Protein AF-A0A161XB24-F1 (afdb_monomer)

Foldseek 3Di:
DDQLVVLCVVVVHDLCVVCVQLVHDSVVSVCCNVPNDDPVCVSVVVSSVVVSVVVVVVVVVVPPDPPDD

Solvent-accessible surface area (backbone atoms only — not comparable to full-atom values): 4152 Å² total; per-residue (Å²): 131,80,53,62,53,55,53,38,56,74,69,70,46,55,56,60,54,47,12,60,76,68,73,53,49,43,68,56,44,55,45,32,53,74,72,46,82,46,86,95,36,48,69,56,50,51,47,53,54,51,52,52,53,53,55,51,52,57,61,54,63,75,64,58,77,78,77,77,129

Secondary structure (DSSP, 8-state):
---HHHHHHHTT--HHHHHHHTTS-HHHHHHHHHH---GGGHHHHHHHHHHHHHHHHHHHHTTS-----

Structure (mmCIF, N/CA/C/O backbone):
data_AF-A0A161XB24-F1
#
_entry.id   AF-A0A161XB24-F1
#
loop_
_atom_site.group_PDB
_atom_site.id
_atom_site.type_symbol
_atom_site.label_atom_id
_atom_site.label_alt_id
_atom_site.label_comp_id
_atom_site.label_asym_id
_atom_site.label_entity_id
_atom_site.label_seq_id
_atom_site.pdbx_PDB_ins_code
_atom_site.Cartn_x
_atom_site.Cartn_y
_atom_site.Cartn_z
_atom_site.occupancy
_atom_site.B_iso_or_equiv
_atom_site.auth_seq_id
_atom_site.auth_comp_id
_atom_site.auth_asym_id
_atom_site.auth_atom_id
_atom_site.pdbx_PDB_model_num
ATOM 1 N N . MET A 1 1 ? 13.378 3.706 0.601 1.00 67.25 1 MET A N 1
ATOM 2 C CA . MET A 1 1 ? 11.947 3.613 0.961 1.00 67.25 1 MET A CA 1
ATOM 3 C C . MET A 1 1 ? 11.748 2.279 1.666 1.00 67.25 1 MET A C 1
ATOM 5 O O . MET A 1 1 ? 12.542 1.388 1.403 1.00 67.25 1 MET A O 1
ATOM 9 N N . LEU A 1 2 ? 10.799 2.159 2.599 1.00 76.00 2 LEU A N 1
ATOM 10 C CA . LEU A 1 2 ? 10.479 0.852 3.196 1.00 76.00 2 LEU A CA 1
ATOM 11 C C . LEU A 1 2 ? 9.868 -0.073 2.137 1.00 76.00 2 LEU A C 1
ATOM 13 O O . LEU A 1 2 ? 9.215 0.415 1.212 1.00 76.00 2 LEU A O 1
ATOM 17 N N . GLU A 1 3 ? 10.039 -1.381 2.300 1.00 91.19 3 GLU A N 1
ATOM 18 C CA . GLU A 1 3 ? 9.430 -2.363 1.399 1.00 91.19 3 GLU A CA 1
ATOM 19 C C . GLU A 1 3 ? 7.892 -2.376 1.554 1.00 91.19 3 GLU A C 1
ATOM 2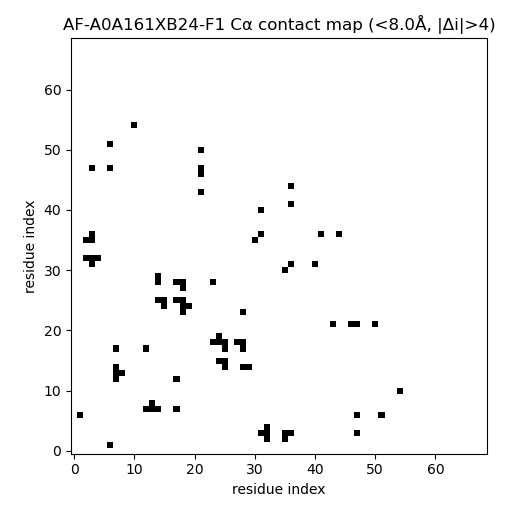1 O O . GLU A 1 3 ? 7.389 -2.154 2.663 1.00 91.19 3 GLU A O 1
ATOM 26 N N . PRO A 1 4 ? 7.108 -2.674 0.495 1.00 92.44 4 PRO A N 1
ATOM 27 C CA . PRO A 1 4 ? 5.638 -2.663 0.543 1.00 92.44 4 PRO A CA 1
ATOM 28 C C . PRO A 1 4 ? 5.056 -3.465 1.718 1.00 92.44 4 PRO A C 1
ATOM 30 O O . PRO A 1 4 ? 4.123 -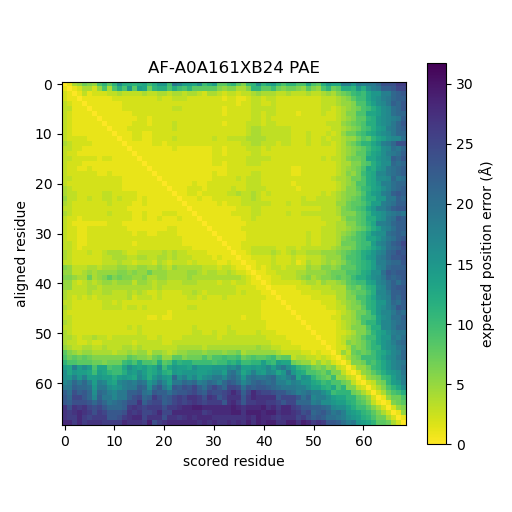3.018 2.394 1.00 92.44 4 PRO A O 1
ATOM 33 N N . THR A 1 5 ? 5.652 -4.627 2.002 1.00 94.88 5 THR A N 1
ATOM 34 C CA . THR A 1 5 ? 5.268 -5.502 3.117 1.00 94.88 5 THR A CA 1
ATOM 35 C C . THR A 1 5 ? 5.502 -4.825 4.464 1.00 94.88 5 THR A C 1
ATOM 37 O O . THR A 1 5 ? 4.638 -4.869 5.338 1.00 94.88 5 THR A O 1
ATOM 40 N N . GLU A 1 6 ? 6.642 -4.158 4.643 1.00 93.06 6 GLU A N 1
ATOM 41 C CA . GLU A 1 6 ? 6.977 -3.466 5.889 1.00 93.06 6 GLU A CA 1
ATOM 42 C C . GLU A 1 6 ? 6.034 -2.292 6.149 1.00 93.06 6 GLU A C 1
ATOM 44 O O . GLU A 1 6 ? 5.610 -2.090 7.287 1.00 93.06 6 GLU A O 1
ATOM 49 N N . ILE A 1 7 ? 5.671 -1.543 5.102 1.00 92.00 7 ILE A N 1
ATOM 50 C CA . ILE A 1 7 ? 4.737 -0.416 5.209 1.00 92.00 7 ILE A CA 1
ATOM 51 C C . ILE A 1 7 ? 3.384 -0.907 5.724 1.00 92.00 7 ILE A C 1
ATOM 53 O O . ILE A 1 7 ? 2.870 -0.381 6.715 1.00 92.00 7 ILE A O 1
ATOM 57 N N . ARG A 1 8 ? 2.833 -1.958 5.105 1.00 94.25 8 ARG A N 1
ATOM 58 C CA . ARG A 1 8 ? 1.555 -2.536 5.534 1.00 94.25 8 ARG A CA 1
ATOM 59 C C . ARG A 1 8 ? 1.624 -3.066 6.967 1.00 94.25 8 ARG A C 1
ATOM 61 O O . ARG A 1 8 ? 0.713 -2.824 7.757 1.00 94.25 8 ARG A O 1
ATOM 68 N N . MET A 1 9 ? 2.691 -3.791 7.305 1.00 93.19 9 MET A N 1
ATOM 69 C CA . MET A 1 9 ? 2.857 -4.372 8.639 1.00 93.19 9 MET A CA 1
ATOM 70 C C . MET A 1 9 ? 2.981 -3.290 9.719 1.00 93.19 9 MET A C 1
ATOM 72 O O . MET A 1 9 ? 2.377 -3.431 10.781 1.00 93.19 9 MET A O 1
ATOM 76 N N . LYS A 1 10 ? 3.682 -2.180 9.444 1.00 90.75 10 LYS A N 1
ATOM 77 C CA . LYS A 1 10 ? 3.747 -1.021 10.353 1.00 90.75 10 LYS A CA 1
ATOM 78 C C . LYS A 1 10 ? 2.384 -0.372 10.567 1.00 90.75 10 LYS A C 1
ATOM 80 O O . LYS A 1 10 ? 2.061 -0.021 11.697 1.00 90.75 10 LYS A O 1
ATOM 85 N N . ALA A 1 11 ? 1.574 -0.284 9.515 1.00 90.12 11 ALA A N 1
ATOM 86 C CA . ALA A 1 11 ? 0.198 0.197 9.599 1.00 90.12 11 ALA A CA 1
ATOM 87 C C . ALA A 1 11 ? -0.772 -0.804 10.252 1.00 90.12 11 ALA A C 1
ATOM 89 O O . ALA A 1 11 ? -1.937 -0.479 10.459 1.00 90.12 11 ALA A O 1
ATOM 90 N N . LYS A 1 12 ? -0.308 -2.020 10.583 1.00 93.62 12 LYS A N 1
ATOM 91 C CA . LYS A 1 12 ? -1.112 -3.106 11.168 1.00 93.62 12 LYS A CA 1
ATOM 92 C C . LYS A 1 12 ? -2.345 -3.461 10.329 1.00 93.62 12 LYS A C 1
ATOM 94 O O . LYS A 1 12 ? -3.372 -3.853 10.872 1.00 93.62 12 LYS A O 1
ATOM 99 N N . LEU A 1 13 ? -2.225 -3.353 9.006 1.00 94.75 13 LEU A N 1
ATOM 100 C CA . LEU A 1 13 ? -3.301 -3.666 8.071 1.00 94.75 13 LEU A CA 1
ATOM 101 C C . LEU A 1 13 ? -3.132 -5.064 7.466 1.00 94.75 13 LEU A C 1
ATOM 103 O O . LEU A 1 13 ? -2.027 -5.540 7.172 1.00 94.75 13 LEU A O 1
ATOM 107 N N . THR A 1 14 ? -4.255 -5.716 7.195 1.00 97.06 14 THR A N 1
ATOM 108 C CA . THR A 1 14 ? -4.315 -6.835 6.252 1.00 97.06 14 THR A CA 1
ATOM 109 C C . THR A 1 14 ? -4.103 -6.333 4.820 1.00 97.06 14 THR A C 1
ATOM 111 O O . THR A 1 14 ? -4.257 -5.147 4.520 1.00 97.06 14 THR A O 1
ATOM 114 N N . GLN A 1 15 ? -3.767 -7.230 3.886 1.00 97.25 15 GLN A N 1
ATOM 115 C CA . GLN A 1 15 ? -3.638 -6.846 2.472 1.00 97.25 15 GLN A CA 1
ATOM 116 C C . GLN A 1 15 ? -4.948 -6.284 1.904 1.00 97.25 15 GLN A C 1
ATOM 118 O O . GLN A 1 15 ? -4.923 -5.408 1.045 1.00 97.25 15 GLN A O 1
ATOM 123 N N . LEU A 1 16 ? -6.093 -6.777 2.388 1.00 97.88 16 LEU A N 1
ATOM 124 C CA . LEU A 1 16 ? -7.405 -6.301 1.965 1.00 97.88 16 LEU A CA 1
ATOM 125 C C . LEU A 1 16 ? -7.676 -4.873 2.450 1.00 97.88 16 LEU A C 1
ATOM 127 O O . LEU A 1 16 ? -8.190 -4.058 1.689 1.00 97.88 16 LEU A O 1
ATOM 131 N N . GLU A 1 17 ? -7.330 -4.554 3.695 1.00 97.19 17 GLU A N 1
ATOM 132 C CA . GLU A 1 17 ? -7.500 -3.203 4.241 1.00 97.19 17 GLU A CA 1
ATOM 133 C C . GLU A 1 17 ? -6.553 -2.207 3.576 1.00 97.19 17 GLU A C 1
ATOM 135 O O . GLU A 1 17 ? -6.982 -1.120 3.200 1.00 97.19 17 GLU A O 1
ATOM 140 N N . MET A 1 18 ? -5.303 -2.609 3.332 1.00 96.19 18 MET A N 1
ATOM 141 C CA . MET A 1 18 ? -4.351 -1.789 2.584 1.00 96.19 18 MET A CA 1
ATOM 142 C C . MET A 1 18 ? -4.846 -1.516 1.159 1.00 96.19 18 MET A C 1
ATOM 144 O O . MET A 1 18 ? -4.796 -0.388 0.679 1.00 96.19 18 MET A O 1
ATOM 148 N N . ALA A 1 19 ? -5.401 -2.531 0.491 1.00 96.75 19 ALA A N 1
ATOM 149 C CA . ALA A 1 19 ? -5.986 -2.373 -0.836 1.00 96.75 19 ALA A CA 1
ATOM 150 C C . ALA A 1 19 ? -7.134 -1.354 -0.842 1.00 96.75 19 ALA A C 1
ATOM 152 O O . ALA A 1 19 ? -7.209 -0.521 -1.744 1.00 96.75 19 ALA A O 1
ATOM 153 N N . ARG A 1 20 ? -7.995 -1.383 0.185 1.00 96.19 20 ARG A N 1
ATOM 154 C CA . ARG A 1 20 ? -9.081 -0.407 0.356 1.00 96.19 20 ARG A CA 1
ATOM 155 C C . ARG A 1 20 ? -8.546 1.003 0.596 1.00 96.19 20 ARG A C 1
ATOM 157 O O . ARG A 1 20 ? -9.036 1.925 -0.045 1.00 96.19 20 ARG A O 1
ATOM 164 N N . ALA A 1 21 ? -7.539 1.157 1.455 1.00 94.38 21 ALA A N 1
ATOM 165 C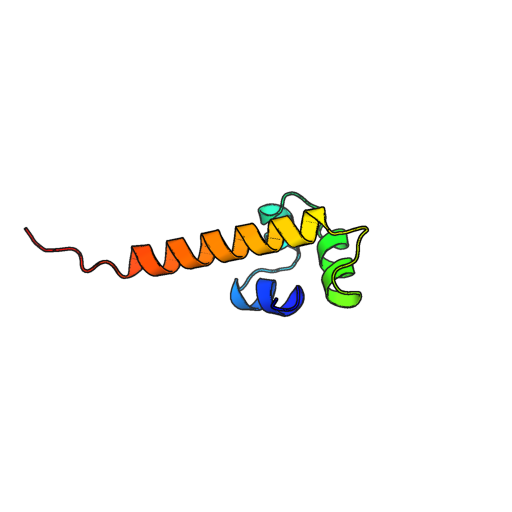 CA . ALA A 1 21 ? -6.917 2.450 1.742 1.00 94.38 21 ALA A CA 1
ATOM 166 C C . ALA A 1 21 ? -6.286 3.080 0.490 1.00 94.38 21 ALA A C 1
ATOM 168 O O . ALA A 1 21 ? -6.399 4.281 0.272 1.00 94.38 21 ALA A O 1
ATOM 169 N N . LEU A 1 22 ? -5.671 2.261 -0.366 1.00 94.50 22 LEU A N 1
ATOM 170 C CA . LEU A 1 22 ? -5.001 2.725 -1.583 1.00 94.50 22 LEU A CA 1
ATOM 171 C C . LEU A 1 22 ? -5.895 2.736 -2.831 1.00 94.50 22 LEU A C 1
ATOM 173 O O . LEU A 1 22 ? -5.422 3.073 -3.915 1.00 94.50 22 LEU A O 1
ATOM 177 N N . GLY A 1 23 ? -7.163 2.333 -2.714 1.00 95.12 23 GLY A N 1
ATOM 178 C CA . GLY A 1 23 ? -8.090 2.286 -3.846 1.00 95.12 23 GLY A CA 1
ATOM 179 C C . GLY A 1 23 ? -7.689 1.286 -4.938 1.00 95.12 23 GLY A C 1
ATOM 180 O O . GLY A 1 23 ? -7.849 1.568 -6.124 1.00 95.12 23 GLY A O 1
ATOM 181 N N . CYS A 1 24 ? -7.157 0.118 -4.566 1.00 94.75 24 CYS A N 1
ATOM 182 C CA . CYS A 1 24 ? -6.750 -0.923 -5.513 1.00 94.75 24 CYS A CA 1
ATOM 183 C C . CYS A 1 24 ? -7.255 -2.322 -5.112 1.00 94.75 24 CYS A C 1
ATOM 185 O O . CYS A 1 24 ? -7.999 -2.493 -4.149 1.00 94.75 24 CYS A O 1
ATOM 187 N N . SER A 1 25 ? -6.885 -3.349 -5.885 1.00 96.31 25 SER A N 1
ATOM 188 C CA . SER A 1 25 ? -7.249 -4.739 -5.578 1.00 96.31 25 SER A CA 1
ATOM 189 C C . SER A 1 25 ? -6.274 -5.379 -4.585 1.00 96.31 25 SER A C 1
ATOM 191 O O . SER A 1 25 ? -5.075 -5.100 -4.612 1.00 96.31 25 SER A O 1
ATOM 193 N N . 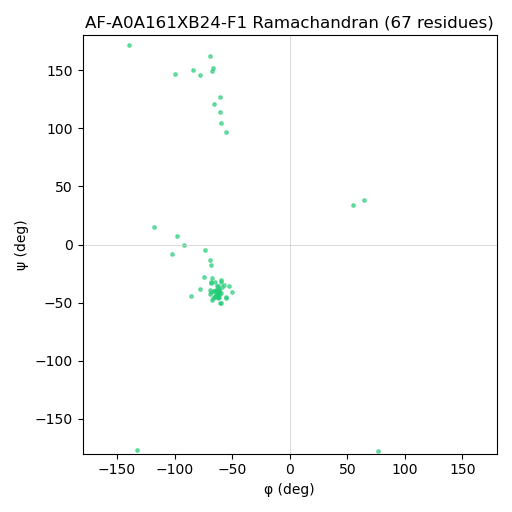GLN A 1 26 ? -6.749 -6.327 -3.772 1.00 97.19 26 GLN A N 1
ATOM 194 C CA . GLN A 1 26 ? -5.879 -7.109 -2.880 1.00 97.19 26 GLN A CA 1
ATOM 195 C C . GLN A 1 26 ? -4.811 -7.901 -3.659 1.00 97.19 26 GLN A C 1
ATOM 197 O O . GLN A 1 26 ? -3.684 -8.044 -3.189 1.00 97.19 26 GLN A O 1
ATOM 202 N N . SER A 1 27 ? -5.108 -8.329 -4.891 1.00 95.94 27 SER A N 1
ATOM 203 C CA . SER A 1 27 ? -4.112 -8.931 -5.786 1.00 95.94 27 SER A CA 1
ATOM 204 C C . SER A 1 27 ? -2.998 -7.968 -6.202 1.00 95.94 27 SER A C 1
ATOM 206 O O . SER A 1 27 ? -1.866 -8.413 -6.386 1.00 95.94 27 SER A O 1
ATOM 208 N N . CYS A 1 28 ? -3.276 -6.663 -6.331 1.00 94.31 28 CYS A N 1
ATOM 209 C CA . CYS A 1 28 ? -2.233 -5.667 -6.588 1.00 94.31 28 CYS A CA 1
ATOM 210 C C . CYS A 1 28 ? -1.273 -5.579 -5.400 1.00 94.31 28 CYS A C 1
ATOM 212 O O . CYS A 1 28 ? -0.065 -5.630 -5.611 1.00 94.31 28 CYS A O 1
ATOM 214 N N . ILE A 1 29 ? -1.810 -5.534 -4.174 1.00 96.75 29 ILE A N 1
ATOM 215 C CA . ILE A 1 29 ? -1.019 -5.530 -2.934 1.00 96.75 29 ILE A CA 1
ATOM 216 C C . ILE A 1 29 ? -0.155 -6.789 -2.840 1.00 96.75 29 ILE A C 1
ATOM 218 O O . ILE A 1 29 ? 1.058 -6.701 -2.684 1.00 96.75 29 ILE A O 1
ATOM 222 N N . SER A 1 30 ? -0.753 -7.968 -3.025 1.00 96.75 30 SER A N 1
ATOM 223 C CA . SER A 1 30 ? -0.009 -9.231 -2.986 1.00 96.75 30 SER A CA 1
ATOM 224 C C . SER A 1 30 ? 1.110 -9.294 -4.029 1.00 96.75 30 SER A C 1
ATOM 226 O O . SER A 1 30 ? 2.164 -9.860 -3.745 1.00 96.75 30 SER A O 1
ATOM 228 N N . ARG A 1 31 ? 0.902 -8.727 -5.225 1.00 95.19 31 ARG A N 1
ATOM 229 C CA . ARG A 1 31 ? 1.923 -8.696 -6.276 1.00 95.19 31 ARG A CA 1
ATOM 230 C C . ARG A 1 31 ? 3.096 -7.799 -5.889 1.00 95.19 31 ARG A C 1
ATOM 232 O O . ARG A 1 31 ? 4.226 -8.253 -5.992 1.00 95.19 31 ARG A O 1
ATOM 239 N N . VAL A 1 32 ? 2.843 -6.578 -5.413 1.00 95.25 32 VAL A N 1
ATOM 240 C CA . VAL A 1 32 ? 3.940 -5.677 -5.011 1.00 95.25 32 VAL A CA 1
ATOM 241 C C . VAL A 1 32 ? 4.671 -6.160 -3.764 1.00 95.25 32 VAL A C 1
ATOM 243 O O . VAL A 1 32 ? 5.874 -5.987 -3.674 1.00 95.25 32 VAL 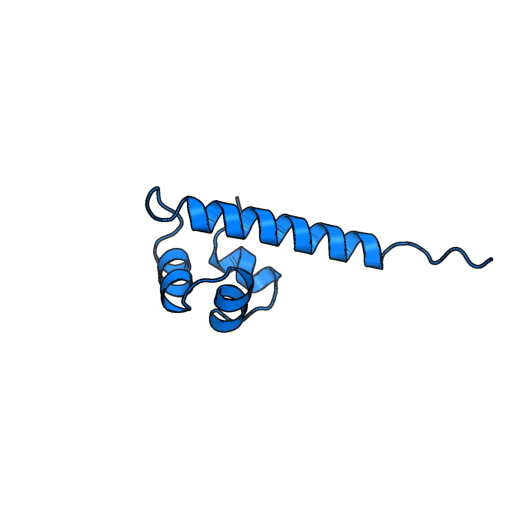A O 1
ATOM 246 N N . GLU A 1 33 ? 3.994 -6.827 -2.828 1.00 95.31 33 GLU A N 1
ATOM 247 C CA . GLU A 1 33 ? 4.658 -7.409 -1.651 1.00 95.31 33 GLU A CA 1
ATOM 248 C C . GLU A 1 33 ? 5.596 -8.564 -1.996 1.00 95.31 33 GLU A C 1
ATOM 250 O O . GLU A 1 33 ? 6.571 -8.798 -1.284 1.00 95.31 33 GLU A O 1
ATOM 255 N N . ARG A 1 34 ? 5.300 -9.293 -3.075 1.00 94.81 34 ARG A N 1
ATOM 256 C CA . ARG A 1 34 ? 6.136 -10.395 -3.551 1.00 94.81 34 ARG A CA 1
ATOM 257 C C . ARG A 1 34 ? 7.254 -9.915 -4.472 1.00 94.81 34 ARG A C 1
ATOM 259 O O . ARG A 1 34 ? 8.376 -10.392 -4.355 1.00 94.81 34 ARG A O 1
ATOM 266 N N . ASP A 1 35 ? 6.923 -9.024 -5.402 1.00 93.69 35 ASP A N 1
ATOM 267 C CA . ASP A 1 35 ? 7.784 -8.668 -6.533 1.00 93.69 35 ASP A CA 1
ATOM 268 C C . ASP A 1 35 ? 8.502 -7.316 -6.331 1.00 93.69 35 ASP A C 1
ATOM 270 O O . ASP A 1 35 ? 9.372 -6.960 -7.124 1.00 93.69 35 ASP A O 1
ATOM 274 N N . GLY A 1 36 ? 8.148 -6.562 -5.286 1.00 92.56 36 GLY A N 1
ATOM 275 C CA . GLY A 1 36 ? 8.602 -5.191 -5.063 1.00 92.56 36 GLY A CA 1
ATOM 276 C C . GLY A 1 36 ? 7.885 -4.169 -5.954 1.00 92.56 36 GLY A C 1
ATOM 277 O O . GLY A 1 36 ? 6.975 -4.490 -6.729 1.00 92.56 36 GLY A O 1
ATOM 278 N N . PHE A 1 37 ? 8.289 -2.902 -5.841 1.00 92.00 37 PHE A N 1
ATOM 279 C CA . PHE A 1 37 ? 7.847 -1.860 -6.768 1.00 92.00 37 PHE A CA 1
ATOM 280 C C . PHE A 1 37 ? 8.618 -1.939 -8.094 1.00 92.00 37 PHE A C 1
ATOM 282 O O . PHE A 1 37 ? 9.799 -2.270 -8.146 1.00 92.00 37 PHE A O 1
ATOM 289 N N . SER A 1 38 ? 7.934 -1.614 -9.188 1.00 89.50 38 SER A N 1
ATOM 290 C CA . SER A 1 38 ? 8.485 -1.523 -10.541 1.00 89.50 38 SER A CA 1
ATOM 291 C C . SER A 1 38 ? 7.898 -0.316 -11.271 1.00 89.50 38 SER A C 1
ATOM 293 O O . SER A 1 38 ? 6.906 0.261 -10.823 1.00 89.50 38 SER A O 1
ATOM 295 N N . GLU A 1 39 ? 8.422 0.020 -12.454 1.00 88.00 39 GLU A N 1
ATOM 296 C CA . GLU A 1 39 ? 7.858 1.092 -13.295 1.00 88.00 39 GLU A CA 1
ATOM 297 C C . GLU A 1 39 ? 6.355 0.908 -13.563 1.00 88.00 39 GLU A C 1
ATOM 299 O O . GLU A 1 39 ? 5.587 1.869 -13.558 1.00 88.00 39 GLU A O 1
ATOM 304 N N . LYS A 1 40 ? 5.898 -0.343 -13.710 1.00 86.06 40 LYS A N 1
ATOM 305 C CA . LYS A 1 40 ? 4.478 -0.675 -13.927 1.00 86.06 40 LYS A CA 1
ATOM 306 C C . LYS A 1 40 ? 3.597 -0.386 -12.710 1.00 86.06 40 LYS A C 1
ATOM 308 O O . LYS A 1 40 ? 2.378 -0.334 -12.841 1.00 86.06 40 LYS A O 1
ATOM 313 N N . THR A 1 41 ? 4.193 -0.225 -11.533 1.00 88.38 41 THR A N 1
ATOM 314 C CA . THR A 1 41 ? 3.506 0.029 -10.262 1.00 88.38 41 THR A CA 1
ATOM 315 C C . THR A 1 41 ? 3.895 1.376 -9.656 1.00 88.38 41 THR A C 1
ATOM 317 O O . THR A 1 41 ? 3.590 1.607 -8.491 1.00 88.38 41 THR A O 1
ATOM 320 N N . ALA A 1 42 ? 4.524 2.277 -10.420 1.00 88.06 42 ALA A N 1
ATOM 321 C CA . ALA A 1 42 ? 4.995 3.575 -9.925 1.00 88.06 42 ALA A CA 1
ATOM 322 C C . ALA A 1 42 ? 3.870 4.430 -9.308 1.00 88.06 42 ALA A C 1
ATOM 324 O O . ALA A 1 42 ? 4.066 5.117 -8.308 1.00 88.06 42 ALA A O 1
ATOM 325 N N . VAL A 1 43 ? 2.652 4.350 -9.860 1.00 89.56 43 VAL A N 1
ATOM 326 C CA . VAL A 1 43 ? 1.473 5.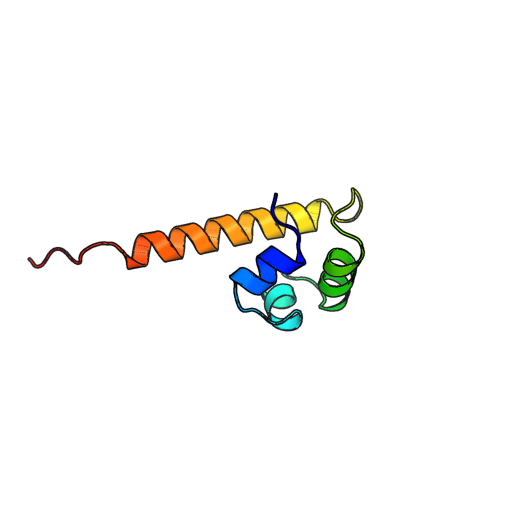019 -9.281 1.00 89.56 43 VAL A CA 1
ATOM 327 C C . VAL A 1 43 ? 1.158 4.467 -7.890 1.00 89.56 43 VAL A C 1
ATOM 329 O O . VAL A 1 43 ? 0.910 5.237 -6.968 1.00 89.56 43 VAL A O 1
ATOM 332 N N . LEU A 1 44 ? 1.214 3.143 -7.728 1.00 91.69 44 LEU A N 1
ATOM 333 C CA . LEU A 1 44 ? 0.945 2.489 -6.451 1.00 91.69 44 LEU A CA 1
ATOM 334 C C . LEU A 1 44 ? 2.050 2.789 -5.431 1.00 91.69 44 LEU A C 1
ATOM 336 O O . LEU A 1 44 ? 1.739 3.055 -4.277 1.00 91.69 44 LEU A O 1
ATOM 340 N N . GLU A 1 45 ? 3.314 2.824 -5.854 1.00 92.62 45 GLU A N 1
ATOM 341 C CA . GLU A 1 45 ? 4.431 3.261 -5.006 1.00 92.62 45 GLU A CA 1
ATOM 342 C C . GLU A 1 45 ? 4.180 4.662 -4.438 1.00 92.62 45 G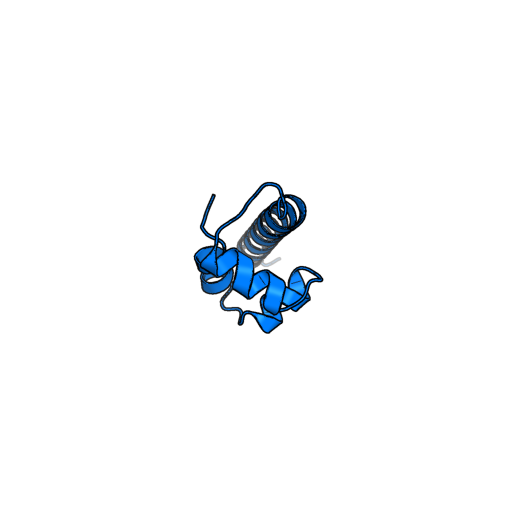LU A C 1
ATOM 344 O O . GLU A 1 45 ? 4.285 4.875 -3.229 1.00 92.62 45 GLU A O 1
ATOM 349 N N . ARG A 1 46 ? 3.744 5.604 -5.283 1.00 92.31 46 ARG A N 1
ATOM 350 C CA . ARG A 1 46 ? 3.387 6.954 -4.834 1.00 92.31 46 ARG A CA 1
ATOM 351 C C . ARG A 1 46 ? 2.217 6.951 -3.848 1.00 92.31 46 ARG A C 1
ATOM 353 O O . ARG A 1 46 ? 2.259 7.685 -2.864 1.00 92.31 46 ARG A O 1
ATOM 360 N N . SER A 1 47 ? 1.198 6.119 -4.067 1.00 94.06 47 SER A N 1
ATOM 361 C CA . SER A 1 47 ? 0.087 5.960 -3.119 1.00 94.06 47 SER A CA 1
ATOM 362 C C . SER A 1 47 ? 0.560 5.430 -1.759 1.00 94.06 47 SER A C 1
ATOM 364 O O . SER A 1 47 ? 0.119 5.933 -0.731 1.00 94.06 47 SER A O 1
ATOM 366 N N . TYR A 1 48 ? 1.502 4.481 -1.731 1.00 93.31 48 TYR A N 1
ATOM 367 C CA . TYR A 1 48 ? 2.126 4.004 -0.490 1.00 93.31 48 TYR A CA 1
ATOM 368 C C . TYR A 1 48 ? 2.897 5.117 0.236 1.00 93.31 48 TYR A C 1
ATOM 370 O O . TYR A 1 48 ? 2.808 5.227 1.457 1.00 93.31 48 TYR A O 1
ATOM 378 N N . GLN A 1 49 ? 3.638 5.953 -0.499 1.00 91.25 49 GLN A N 1
ATOM 379 C CA . GLN A 1 49 ? 4.370 7.086 0.083 1.00 91.25 49 GLN A CA 1
ATOM 380 C C . GLN A 1 49 ? 3.421 8.102 0.725 1.00 91.25 49 GLN A C 1
ATOM 382 O O . GLN A 1 49 ? 3.657 8.526 1.854 1.00 91.25 49 GLN A O 1
ATOM 387 N N . LEU A 1 50 ? 2.336 8.464 0.033 1.00 92.31 50 LEU A N 1
ATOM 388 C CA . LEU A 1 50 ? 1.323 9.378 0.566 1.00 92.31 50 LEU A CA 1
ATOM 389 C C . LEU A 1 50 ? 0.650 8.798 1.809 1.00 92.31 50 LEU A C 1
ATOM 391 O O . LEU A 1 50 ? 0.578 9.475 2.829 1.00 92.31 50 LEU A O 1
ATOM 395 N N . PHE A 1 51 ? 0.272 7.520 1.760 1.00 92.25 51 PHE A N 1
ATOM 396 C CA . PHE A 1 51 ? -0.286 6.819 2.911 1.00 92.25 51 PHE A CA 1
ATOM 397 C C . PHE A 1 51 ? 0.651 6.882 4.127 1.00 92.25 51 PHE A C 1
ATOM 399 O O . PHE A 1 51 ? 0.213 7.189 5.231 1.00 92.25 51 PHE A O 1
ATOM 406 N N . MET A 1 52 ? 1.957 6.654 3.948 1.00 90.06 52 MET A N 1
ATOM 407 C CA . MET A 1 52 ? 2.921 6.768 5.049 1.00 90.06 52 MET A CA 1
ATOM 408 C C . MET A 1 52 ? 2.987 8.177 5.650 1.00 90.06 52 MET A C 1
ATOM 410 O O . MET A 1 52 ? 3.098 8.301 6.869 1.00 90.06 52 MET A O 1
ATOM 414 N N . LEU A 1 53 ? 2.934 9.219 4.817 1.00 88.44 53 LEU A N 1
ATOM 415 C CA . LEU A 1 53 ? 2.948 10.610 5.279 1.00 88.44 53 LEU A CA 1
ATOM 416 C C . LEU A 1 53 ? 1.687 10.945 6.083 1.00 88.44 53 LEU A C 1
ATOM 418 O O . LEU A 1 53 ? 1.781 11.597 7.120 1.00 88.44 53 LEU A O 1
ATOM 422 N N . GLU A 1 54 ? 0.526 10.456 5.646 1.00 87.50 54 GLU A N 1
ATOM 423 C CA . GLU A 1 54 ? -0.735 10.611 6.378 1.00 87.50 54 GLU A CA 1
ATOM 424 C C . GLU A 1 54 ? -0.683 9.907 7.740 1.00 87.50 54 GLU A C 1
ATOM 426 O O . GLU A 1 54 ? -1.062 10.492 8.752 1.00 87.50 54 GLU A O 1
ATOM 431 N N . GLN A 1 55 ? -0.147 8.682 7.801 1.00 81.38 55 GLN A N 1
ATOM 432 C CA . GLN A 1 55 ? 0.003 7.965 9.073 1.00 81.38 55 GLN A CA 1
ATOM 433 C C . GLN A 1 55 ? 0.957 8.684 10.045 1.00 81.38 55 GLN A C 1
ATOM 435 O O . GLN A 1 55 ? 0.724 8.677 11.254 1.00 81.38 55 GLN A O 1
ATOM 440 N N . GLN A 1 56 ? 2.019 9.325 9.543 1.00 78.56 56 GLN A N 1
ATOM 441 C CA . GLN A 1 56 ? 2.943 10.103 10.378 1.00 78.56 56 GLN A CA 1
ATOM 442 C C . GLN A 1 56 ? 2.266 11.337 10.983 1.00 78.56 56 GLN A C 1
ATOM 444 O O . GLN A 1 56 ? 2.369 11.536 12.190 1.00 78.56 56 GLN A O 1
ATOM 449 N N . GLN A 1 57 ? 1.510 12.098 10.186 1.00 70.25 57 GLN A N 1
ATOM 450 C CA . GLN A 1 57 ? 0.795 13.286 10.671 1.00 70.25 57 GLN A CA 1
ATOM 451 C C . GLN A 1 57 ? -0.239 12.941 11.750 1.00 70.25 57 GLN A C 1
ATOM 453 O O . GLN A 1 57 ? -0.302 13.615 12.773 1.00 70.25 57 GLN A O 1
ATOM 458 N N . VAL A 1 58 ? -0.984 11.841 11.586 1.00 61.28 58 VAL A N 1
ATOM 459 C CA . VAL A 1 58 ? -1.951 11.385 12.605 1.00 61.28 58 VAL A CA 1
ATOM 460 C C . VAL A 1 58 ? -1.260 11.031 13.929 1.00 61.28 58 VAL A C 1
ATOM 462 O O . VAL A 1 58 ? -1.801 11.292 15.000 1.00 61.28 58 VAL A O 1
ATOM 465 N N . THR A 1 59 ? -0.048 10.475 13.877 1.00 58.84 59 THR A N 1
ATOM 466 C CA . THR A 1 59 ? 0.700 10.090 15.088 1.00 58.84 59 THR A CA 1
ATOM 467 C C . THR A 1 59 ? 1.285 11.307 15.824 1.00 58.84 59 THR A C 1
ATOM 469 O O . THR A 1 59 ? 1.479 11.271 17.044 1.00 58.84 59 THR A O 1
ATOM 472 N N . GLU A 1 60 ? 1.578 12.386 15.095 1.00 56.97 60 GLU A N 1
ATOM 473 C CA . GLU A 1 60 ? 2.068 13.650 15.655 1.00 56.97 60 GLU A CA 1
ATOM 474 C C . GLU A 1 60 ? 0.935 14.480 16.281 1.00 56.97 60 GLU A C 1
ATOM 476 O O . GLU A 1 60 ? 1.125 15.028 17.368 1.00 56.97 60 GLU A O 1
ATOM 481 N N . ASP A 1 61 ? -0.257 14.500 15.673 1.00 54.31 61 ASP A N 1
ATOM 482 C CA . ASP A 1 61 ? -1.423 15.216 16.214 1.00 54.31 61 ASP A CA 1
ATOM 483 C C . ASP A 1 61 ? -1.971 14.592 17.514 1.00 54.31 61 ASP A C 1
ATOM 485 O O . ASP A 1 61 ? -2.391 15.317 18.418 1.00 54.31 61 ASP A O 1
ATOM 489 N N . GLU A 1 62 ? -1.904 13.264 17.690 1.00 52.59 62 GLU A N 1
ATOM 490 C CA . GLU A 1 62 ? -2.297 12.619 18.960 1.00 52.59 62 GLU A CA 1
ATOM 491 C C . GLU A 1 62 ? -1.333 12.907 20.132 1.00 52.59 62 GLU A C 1
ATOM 493 O O . GLU A 1 62 ? -1.683 12.668 21.289 1.00 52.59 62 GLU A O 1
ATOM 498 N N . ASN A 1 63 ? -0.137 13.451 19.870 1.00 51.00 63 ASN A N 1
ATOM 499 C CA . ASN A 1 63 ? 0.845 13.820 20.898 1.00 51.00 63 ASN A CA 1
ATOM 5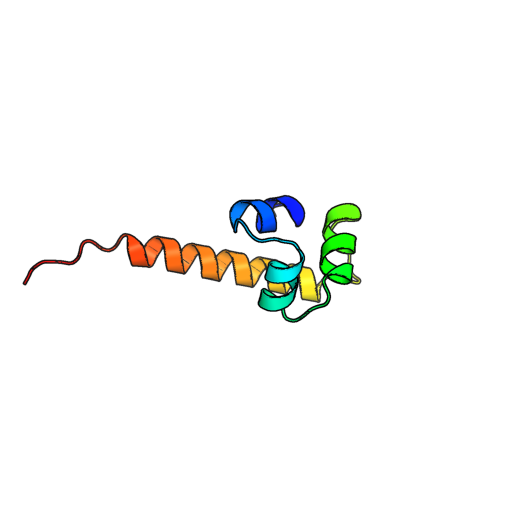00 C C . ASN A 1 63 ? 0.830 15.308 21.2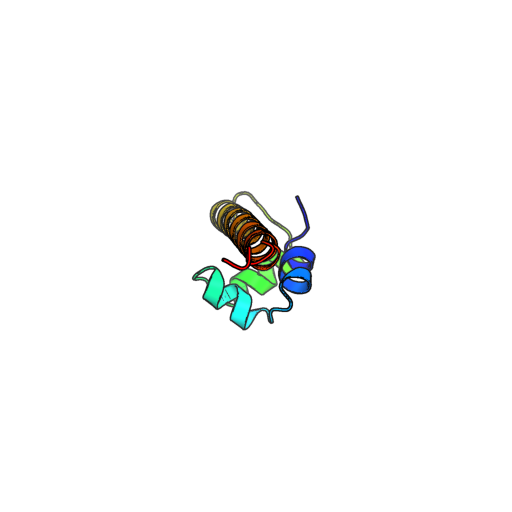77 1.00 51.00 63 ASN A C 1
ATOM 502 O O . ASN A 1 63 ? 1.684 15.737 22.061 1.00 51.00 63 ASN A O 1
ATOM 506 N N . LEU A 1 64 ? -0.121 16.113 20.787 1.00 47.50 64 LEU A N 1
ATOM 507 C CA . LEU A 1 64 ? -0.266 17.470 21.307 1.00 47.50 64 LEU A CA 1
ATOM 508 C C . LEU A 1 64 ? -0.701 17.401 22.782 1.00 47.50 64 LEU A C 1
ATOM 510 O O . LEU A 1 64 ? -1.778 16.875 23.077 1.00 47.50 64 LEU A O 1
ATOM 514 N N . PRO A 1 65 ? 0.073 17.960 23.737 1.00 51.31 65 PRO A N 1
ATOM 515 C CA . PRO A 1 65 ? -0.431 18.128 25.085 1.00 51.31 65 PRO A CA 1
ATOM 516 C C . PRO A 1 65 ? -1.648 19.035 24.963 1.00 51.31 65 PRO A C 1
ATOM 518 O O . PRO A 1 65 ? -1.522 20.197 24.575 1.00 51.31 65 PRO A O 1
ATOM 521 N N . THR A 1 66 ? -2.837 18.507 25.262 1.00 58.09 66 THR A N 1
ATOM 522 C CA . THR A 1 66 ? -4.036 19.324 25.431 1.00 58.09 66 THR A CA 1
ATOM 523 C C . THR A 1 66 ? -3.707 20.357 26.498 1.00 58.09 66 THR A C 1
ATOM 525 O O . THR A 1 66 ? -3.725 20.048 27.693 1.00 58.09 66 THR A O 1
ATOM 528 N N . ALA A 1 67 ? -3.322 21.556 26.062 1.00 51.94 67 ALA A N 1
ATOM 529 C CA . ALA A 1 67 ? -3.069 22.682 26.931 1.00 51.94 67 ALA A CA 1
ATOM 530 C C . ALA A 1 67 ? -4.382 22.938 27.667 1.00 51.94 67 ALA A C 1
ATOM 532 O O . ALA A 1 67 ? -5.372 23.384 27.082 1.00 51.94 67 ALA A O 1
ATOM 533 N N . LYS A 1 68 ? -4.424 22.537 28.941 1.00 52.72 68 LYS A N 1
ATOM 534 C CA . LYS A 1 68 ? -5.534 22.876 29.821 1.00 52.72 68 LYS A CA 1
ATOM 535 C C . LYS A 1 68 ? -5.585 24.401 29.898 1.00 52.72 68 LYS A C 1
ATOM 537 O O . LYS A 1 68 ? -4.556 25.032 30.127 1.00 52.72 68 LYS A O 1
ATOM 542 N N . ARG A 1 69 ? -6.783 24.916 29.616 1.00 48.50 69 ARG A N 1
ATOM 543 C CA . ARG A 1 69 ? -7.184 26.324 29.695 1.00 48.50 69 ARG A CA 1
ATOM 544 C C . ARG A 1 69 ? -6.730 26.993 30.984 1.00 48.50 69 ARG A C 1
ATOM 546 O O . ARG A 1 69 ? -6.767 26.305 32.030 1.00 48.50 69 ARG A O 1
#

Sequence (69 aa):
MLEPTEIRMKAKLTQLEMARALGCSQSCISRVERDGFSEKTAVLERSYQLFMLEQQQVTEDENLPTAKR

Nearest PDB structures (foldseek):
  2xj3-assembly1_B  TM=7.616E-01  e=1.037E-01  Enterococcus faecalis
  1b0n-assembly1_A  TM=8.265E-01  e=2.318E-01  Bacillus subtilis
  3qq6-assembly1_A  TM=8.164E-01  e=3.575E-01  Bacillus subtilis
  7t5u-assembly1_A  TM=7.994E-01  e=4.578E-01  Escherichia coli
  5j9i-assembly1_B  TM=6.938E-01  e=8.499E-01  Vibrio cholerae

Mean predicted aligned error: 7.07 Å

Radius of gyration: 14.4 Å; Cα contacts (8 Å, |Δi|>4): 41; chains: 1; bounding box: 21×37×44 Å

pLDDT: mean 85.04, std 15.49, range [47.5, 97.88]